Protein AF-A0A645J1F4-F1 (afdb_monomer_lite)

Radius of gyration: 31.68 Å; chains: 1; bounding box: 80×47×87 Å

Sequence (137 aa):
MAGDNSLISVRSRAVQNRPFTVVKKMQAEAEANYRNKIKELEDSLAETQRQLNELQQKKEKGQRFILSPEQQAALEEFRKKEADVKVKLKAERKRLRQDIDSLENRLKWFNIAAMPVLVSLSGLCLAFYKRKRTAAK

Structure (mmCIF, N/CA/C/O backbone):
data_AF-A0A645J1F4-F1
#
_entry.id   AF-A0A645J1F4-F1
#
loop_
_atom_site.group_PDB
_atom_site.id
_atom_site.type_symbol
_atom_site.label_atom_id
_atom_site.label_alt_id
_atom_site.label_comp_id
_atom_site.label_asym_id
_atom_site.label_entity_id
_atom_site.label_seq_id
_atom_site.pdbx_PDB_ins_code
_atom_site.Cartn_x
_atom_site.Cartn_y
_atom_site.Cartn_z
_atom_site.occupancy
_atom_site.B_iso_or_equiv
_atom_site.auth_seq_id
_atom_site.auth_comp_id
_atom_site.auth_asym_id
_atom_site.auth_atom_id
_atom_site.pdbx_PDB_model_num
ATOM 1 N N . MET A 1 1 ? -4.895 36.057 -49.460 1.00 46.00 1 MET A N 1
ATOM 2 C CA . MET A 1 1 ? -3.936 35.738 -48.379 1.00 46.00 1 MET A CA 1
ATOM 3 C C . MET A 1 1 ? -4.630 34.898 -47.304 1.00 46.00 1 MET A C 1
ATOM 5 O O . MET A 1 1 ? -4.993 35.394 -46.253 1.00 46.00 1 MET A O 1
ATOM 9 N N . ALA A 1 2 ? -5.050 33.686 -47.671 1.00 54.59 2 ALA A N 1
ATOM 10 C CA . ALA A 1 2 ? -4.657 32.395 -47.091 1.00 54.59 2 ALA A CA 1
ATOM 11 C C . ALA A 1 2 ? -3.961 32.446 -45.713 1.00 54.59 2 ALA A C 1
ATOM 13 O O . ALA A 1 2 ? -2.741 32.561 -45.631 1.00 54.59 2 ALA A O 1
ATOM 14 N N . GLY A 1 3 ? -4.754 32.301 -44.650 1.00 57.31 3 GLY A N 1
ATOM 15 C CA . GLY A 1 3 ? -4.288 31.882 -43.332 1.00 57.31 3 GLY A CA 1
ATOM 16 C C . GLY A 1 3 ? -4.387 30.361 -43.196 1.00 57.31 3 GLY A C 1
ATOM 17 O O . GLY A 1 3 ? -5.474 29.816 -43.056 1.00 57.31 3 GLY A O 1
ATOM 18 N N . ASP A 1 4 ? -3.241 29.699 -43.297 1.00 63.38 4 ASP A N 1
ATOM 19 C CA . ASP A 1 4 ? -2.811 28.580 -4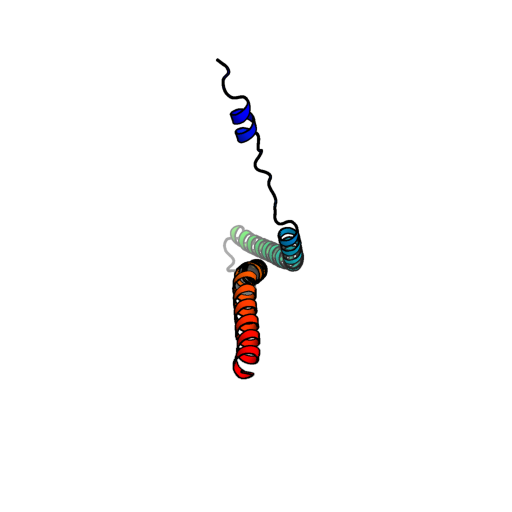2.453 1.00 63.38 4 ASP A CA 1
ATOM 20 C C . ASP A 1 4 ? -3.801 27.442 -42.104 1.00 63.38 4 ASP A C 1
ATOM 22 O O . ASP A 1 4 ? -4.155 27.203 -40.947 1.00 63.38 4 ASP A O 1
ATOM 26 N N . ASN A 1 5 ? -4.178 26.648 -43.107 1.00 61.16 5 ASN A N 1
ATOM 27 C CA . ASN A 1 5 ? -4.867 25.369 -42.891 1.00 61.16 5 ASN A CA 1
ATOM 28 C C . ASN A 1 5 ? -3.959 24.318 -42.195 1.00 61.16 5 ASN A C 1
ATOM 30 O O . ASN A 1 5 ? -4.443 23.344 -41.615 1.00 61.16 5 ASN A O 1
ATOM 34 N N . SER A 1 6 ? -2.633 24.521 -42.202 1.00 62.28 6 SER A N 1
ATOM 35 C CA . SER A 1 6 ? -1.656 23.673 -41.503 1.00 62.28 6 SER A CA 1
ATOM 36 C C . SER A 1 6 ? -1.727 23.813 -39.977 1.00 62.28 6 SER A C 1
ATOM 38 O O . SER A 1 6 ? -1.650 22.800 -39.277 1.00 62.28 6 SER A O 1
ATOM 40 N N . LEU A 1 7 ? -1.955 25.014 -39.437 1.00 61.66 7 LEU A N 1
ATOM 41 C CA . LEU A 1 7 ? -2.012 25.259 -37.989 1.00 61.66 7 LEU A CA 1
ATOM 42 C C . LEU A 1 7 ? -3.261 24.683 -37.300 1.00 61.66 7 LEU A C 1
ATOM 44 O O . LEU A 1 7 ? -3.202 24.340 -36.116 1.00 61.66 7 LEU A O 1
ATOM 48 N N . ILE A 1 8 ? -4.376 24.508 -38.018 1.00 61.16 8 IL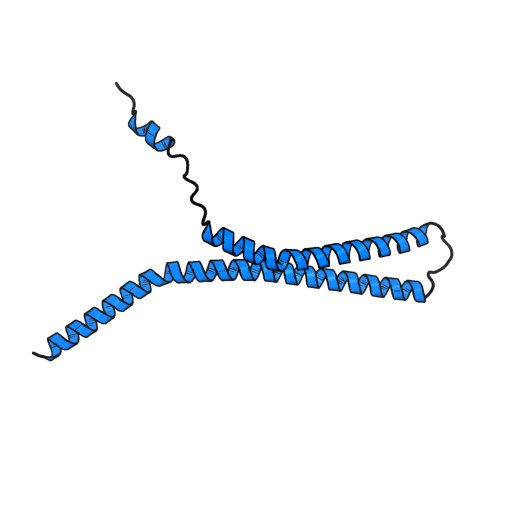E A N 1
ATOM 49 C CA . ILE A 1 8 ? -5.595 23.880 -37.470 1.00 61.16 8 ILE A CA 1
ATOM 50 C C . ILE A 1 8 ? -5.360 22.385 -37.187 1.00 61.16 8 ILE A C 1
ATOM 52 O O . ILE A 1 8 ? -5.789 21.867 -36.151 1.00 61.16 8 ILE A O 1
ATOM 56 N N . SER A 1 9 ? -4.587 21.705 -38.042 1.00 62.16 9 SER A N 1
ATOM 57 C CA . SER A 1 9 ? -4.234 20.288 -37.864 1.00 62.16 9 SER A CA 1
ATOM 58 C C . SER A 1 9 ? -3.354 20.023 -36.629 1.00 62.16 9 SER A C 1
ATOM 60 O O . SER A 1 9 ? -3.399 18.935 -36.052 1.00 62.16 9 SER A O 1
ATOM 62 N N . VAL A 1 10 ? -2.594 21.028 -36.173 1.00 62.44 10 VAL A N 1
ATOM 63 C CA . VAL A 1 10 ? -1.709 20.931 -35.000 1.00 62.44 10 VAL A CA 1
ATOM 64 C C . VAL A 1 10 ? -2.499 21.027 -33.692 1.00 62.44 10 VAL A C 1
ATOM 66 O O . VAL A 1 10 ? -2.213 20.280 -32.759 1.00 62.44 10 VAL A O 1
ATOM 69 N N . ARG A 1 11 ? -3.540 21.872 -33.626 1.00 60.34 11 ARG A N 1
ATOM 70 C CA . ARG A 1 11 ? -4.420 21.978 -32.442 1.00 60.34 11 ARG A CA 1
ATOM 71 C C . ARG A 1 11 ? -5.422 20.830 -32.317 1.00 60.34 11 ARG A C 1
ATOM 73 O O . ARG A 1 11 ? -5.832 20.513 -31.207 1.00 60.34 11 ARG A O 1
ATOM 80 N N . SER A 1 12 ? -5.791 20.190 -33.427 1.00 56.28 12 SER A N 1
ATOM 81 C CA . SER A 1 12 ? -6.724 19.054 -33.436 1.00 56.28 12 SER A CA 1
ATOM 82 C C . SER A 1 12 ? -6.066 17.693 -33.182 1.00 56.28 12 SER A C 1
ATOM 84 O O . SER A 1 12 ? -6.755 16.669 -33.233 1.00 56.28 12 SER A O 1
ATOM 86 N N . ARG A 1 13 ? -4.762 17.623 -32.871 1.00 63.06 13 ARG A N 1
ATOM 87 C CA . ARG A 1 13 ? -4.213 16.407 -32.257 1.00 63.06 13 ARG A CA 1
ATOM 88 C C . ARG A 1 13 ? -4.753 16.330 -30.833 1.00 63.06 13 ARG A C 1
ATOM 90 O O . ARG A 1 13 ? -4.080 16.724 -29.886 1.00 63.06 13 ARG A O 1
ATOM 97 N N . ALA A 1 14 ? -5.991 15.850 -30.703 1.00 64.06 14 ALA A N 1
ATOM 98 C CA . ALA A 1 14 ? -6.555 15.395 -29.446 1.00 64.06 14 ALA A CA 1
ATOM 99 C C . ALA A 1 14 ? -5.464 14.595 -28.738 1.00 64.06 14 ALA A C 1
ATOM 101 O O . ALA A 1 14 ? -4.908 13.669 -29.336 1.00 64.06 14 ALA A O 1
ATOM 102 N N . VAL A 1 15 ? -5.092 15.016 -27.526 1.00 64.75 15 VAL A N 1
ATOM 103 C CA . VAL A 1 15 ? -4.058 14.357 -26.728 1.00 64.75 15 VAL A CA 1
ATOM 104 C C . VAL A 1 15 ? -4.441 12.886 -26.653 1.00 64.75 15 VAL A C 1
ATOM 106 O O . VAL A 1 15 ? -5.401 12.516 -25.979 1.00 64.75 15 VAL A O 1
ATOM 109 N N . GLN A 1 16 ? -3.753 12.054 -27.437 1.00 63.62 16 GLN A N 1
ATOM 110 C CA . GLN A 1 16 ? -4.102 10.652 -27.565 1.00 63.62 16 GLN A CA 1
ATOM 111 C C . GLN A 1 16 ? -3.687 10.003 -26.250 1.00 63.62 16 GLN A C 1
ATOM 113 O O . GLN A 1 16 ? -2.515 9.699 -26.040 1.00 63.62 16 GLN A O 1
ATOM 118 N N . ASN A 1 17 ? -4.638 9.866 -25.326 1.00 70.88 17 ASN A N 1
ATOM 119 C CA . ASN A 1 17 ? -4.396 9.226 -24.046 1.00 70.88 17 ASN A CA 1
ATOM 120 C C . ASN A 1 17 ? -3.999 7.770 -24.321 1.00 70.88 17 ASN A C 1
ATOM 122 O O . ASN A 1 17 ? -4.827 6.964 -24.747 1.00 70.88 17 ASN A O 1
ATOM 126 N N . ARG A 1 18 ? -2.720 7.445 -24.124 1.00 75.62 18 ARG A N 1
ATOM 127 C CA . ARG A 1 18 ? -2.175 6.088 -24.233 1.00 75.62 18 ARG A CA 1
ATOM 128 C C . ARG A 1 18 ? -1.872 5.589 -22.825 1.00 75.62 18 ARG A C 1
ATOM 130 O O . ARG A 1 18 ? -0.716 5.612 -22.408 1.00 75.62 18 ARG A O 1
ATOM 137 N N . PRO A 1 19 ? -2.903 5.198 -22.054 1.00 77.25 19 PRO A N 1
ATOM 138 C CA . PRO A 1 19 ? -2.681 4.702 -20.712 1.00 77.25 19 PRO A CA 1
ATOM 139 C C . PRO A 1 19 ? -1.892 3.396 -20.776 1.00 77.25 19 PRO A C 1
ATOM 141 O O . PRO A 1 19 ? -2.101 2.566 -21.662 1.00 77.25 19 PRO A O 1
ATOM 144 N N . PHE A 1 20 ? -1.035 3.179 -19.785 1.00 78.38 20 PHE A N 1
ATOM 145 C CA . PHE A 1 20 ? -0.347 1.908 -19.595 1.00 78.38 20 PHE A CA 1
ATOM 146 C C . PHE A 1 20 ? -1.351 0.833 -19.146 1.00 78.38 20 PHE A C 1
ATOM 148 O O . PHE A 1 20 ? -1.526 0.576 -17.958 1.00 78.38 20 PHE A O 1
ATOM 155 N N . THR A 1 21 ? -2.058 0.221 -20.097 1.00 82.00 21 THR A N 1
ATOM 156 C CA . THR A 1 21 ? -3.133 -0.756 -19.836 1.00 82.00 21 THR A CA 1
ATOM 157 C C . THR A 1 21 ? -2.637 -1.995 -19.094 1.00 82.00 21 THR A C 1
ATOM 159 O O . THR A 1 21 ? -3.343 -2.516 -18.237 1.00 82.00 21 THR A O 1
ATOM 162 N N . VAL A 1 22 ? -1.409 -2.435 -19.374 1.00 79.12 22 VAL A N 1
ATOM 163 C CA . VAL A 1 22 ? -0.759 -3.573 -18.705 1.00 79.12 22 VAL A CA 1
ATOM 164 C C . VAL A 1 22 ? -0.455 -3.259 -17.235 1.00 79.12 22 VAL A C 1
ATOM 166 O O . VAL A 1 22 ? -0.759 -4.068 -16.363 1.00 79.12 22 VAL A O 1
ATOM 169 N N . VAL A 1 23 ? 0.051 -2.056 -16.942 1.00 78.00 23 VAL A N 1
ATOM 170 C CA . VAL A 1 23 ? 0.291 -1.595 -15.561 1.00 78.00 23 VAL A CA 1
ATOM 171 C C . VAL A 1 23 ? -1.028 -1.469 -14.802 1.00 78.00 23 VAL A C 1
ATOM 173 O O . VAL A 1 23 ? -1.138 -1.965 -13.687 1.00 78.00 23 VAL A O 1
ATOM 176 N N . LYS A 1 24 ? -2.063 -0.898 -15.432 1.00 82.38 24 LYS A N 1
ATOM 177 C CA . LYS A 1 24 ? -3.402 -0.798 -14.831 1.00 82.38 24 LYS A CA 1
ATOM 178 C C . LYS A 1 24 ? -4.001 -2.161 -14.486 1.00 82.38 24 LYS A C 1
ATOM 180 O O . LYS A 1 24 ? -4.632 -2.292 -13.445 1.00 82.38 24 LYS A O 1
ATOM 185 N N . LYS A 1 25 ? -3.808 -3.174 -15.337 1.00 82.94 25 LYS A N 1
ATOM 186 C CA . LYS A 1 25 ? -4.266 -4.543 -15.052 1.00 82.94 25 LYS A CA 1
ATOM 187 C C . LYS A 1 25 ? -3.542 -5.145 -13.847 1.00 82.94 25 LYS A C 1
ATOM 189 O O . LYS A 1 25 ? -4.210 -5.670 -12.968 1.00 82.94 25 LYS A O 1
ATOM 194 N N . MET A 1 26 ? -2.216 -5.009 -13.774 1.00 77.06 26 MET A N 1
ATOM 195 C CA . MET A 1 26 ? -1.440 -5.483 -12.619 1.00 77.06 26 MET A CA 1
ATOM 196 C C . MET A 1 26 ? -1.822 -4.762 -11.319 1.00 77.06 26 MET A C 1
ATOM 198 O O . MET A 1 26 ? -1.937 -5.399 -10.278 1.00 77.06 26 MET A O 1
ATOM 202 N N . GLN A 1 27 ? -2.072 -3.450 -11.375 1.00 78.25 27 GLN A N 1
ATOM 203 C CA . GLN A 1 27 ? -2.586 -2.689 -10.230 1.00 78.25 27 GLN A CA 1
ATOM 204 C C . GLN A 1 27 ? -3.959 -3.203 -9.785 1.00 78.25 27 GLN A C 1
ATOM 206 O O . GLN A 1 27 ? -4.156 -3.448 -8.600 1.00 78.25 27 GLN A O 1
ATOM 211 N N . ALA A 1 28 ? -4.878 -3.435 -10.725 1.00 84.56 28 ALA A N 1
ATOM 212 C CA . ALA A 1 28 ? -6.207 -3.961 -10.420 1.00 84.56 28 ALA A CA 1
ATOM 213 C C . ALA A 1 28 ? -6.162 -5.376 -9.810 1.00 84.56 28 ALA A C 1
ATOM 215 O O . ALA A 1 28 ? -6.958 -5.693 -8.930 1.00 84.56 28 ALA A O 1
ATOM 216 N N . GLU A 1 29 ? -5.230 -6.221 -10.251 1.00 81.94 29 GLU A N 1
ATOM 217 C CA . GLU A 1 29 ? -5.016 -7.560 -9.692 1.00 81.94 29 GLU A CA 1
ATOM 218 C C . GLU A 1 29 ? -4.450 -7.497 -8.265 1.00 81.94 29 GLU A C 1
ATOM 220 O O . GLU A 1 29 ? -4.956 -8.170 -7.366 1.00 81.94 29 GLU A O 1
ATOM 225 N N . ALA A 1 30 ? -3.464 -6.626 -8.024 1.00 77.19 30 ALA A N 1
ATOM 226 C CA . ALA A 1 30 ? -2.961 -6.361 -6.679 1.00 77.19 30 ALA A CA 1
ATOM 227 C C . ALA A 1 30 ? -4.082 -5.838 -5.766 1.00 77.19 30 ALA A C 1
ATOM 229 O O . ALA A 1 30 ? -4.280 -6.354 -4.669 1.00 77.19 30 ALA A O 1
ATOM 230 N N . GLU A 1 31 ? -4.880 -4.877 -6.235 1.00 81.69 31 GLU A N 1
ATOM 231 C CA . GLU A 1 31 ? -6.042 -4.364 -5.507 1.00 81.69 31 GLU A CA 1
ATOM 232 C C . GLU A 1 31 ? -7.065 -5.453 -5.190 1.00 81.69 31 GLU A C 1
ATOM 234 O O . GLU A 1 31 ? -7.544 -5.511 -4.058 1.00 81.69 31 GLU A O 1
ATOM 239 N N . ALA A 1 32 ? -7.371 -6.345 -6.135 1.00 84.69 32 ALA A N 1
ATOM 240 C CA . ALA A 1 32 ? -8.323 -7.433 -5.926 1.00 84.69 32 ALA A CA 1
ATOM 241 C C . ALA A 1 32 ? -7.917 -8.353 -4.761 1.00 84.69 32 ALA A C 1
ATOM 243 O O . ALA A 1 32 ? -8.770 -8.711 -3.945 1.00 84.69 32 ALA A O 1
ATOM 244 N N . ASN A 1 33 ? -6.623 -8.663 -4.632 1.00 79.75 33 ASN A N 1
ATOM 245 C CA . ASN A 1 33 ? -6.103 -9.536 -3.575 1.00 79.75 33 ASN A CA 1
ATOM 246 C C . ASN A 1 33 ? -6.285 -8.942 -2.169 1.00 79.75 33 ASN A C 1
ATOM 248 O O . ASN A 1 33 ? -6.610 -9.659 -1.222 1.00 79.75 33 ASN A O 1
ATOM 252 N N . TYR A 1 34 ? -6.124 -7.625 -2.026 1.00 82.94 34 TYR A N 1
ATOM 253 C CA . TYR A 1 34 ? -6.257 -6.942 -0.735 1.00 82.94 34 TYR A CA 1
ATOM 254 C C . TYR A 1 34 ? -7.675 -6.436 -0.456 1.00 82.94 34 TYR A C 1
ATOM 256 O O . TYR A 1 34 ? -8.037 -6.234 0.705 1.00 82.94 34 TYR A O 1
ATOM 264 N N . ARG A 1 35 ? -8.505 -6.251 -1.489 1.00 86.12 35 ARG A N 1
ATOM 265 C CA . ARG A 1 35 ? -9.854 -5.683 -1.366 1.00 86.12 35 ARG A CA 1
ATOM 266 C C . ARG A 1 35 ? -10.739 -6.473 -0.411 1.00 86.12 35 ARG A C 1
ATOM 268 O O . ARG A 1 35 ? -11.407 -5.865 0.420 1.00 86.12 35 ARG A O 1
ATOM 275 N N . ASN A 1 36 ? -10.719 -7.802 -0.499 1.00 87.19 36 ASN A N 1
ATOM 276 C CA . ASN A 1 36 ? -11.522 -8.656 0.380 1.00 87.19 36 ASN A CA 1
ATOM 277 C C . ASN A 1 36 ? -11.096 -8.508 1.845 1.00 87.19 36 ASN A C 1
ATOM 279 O O . ASN A 1 36 ? -11.940 -8.327 2.713 1.00 87.19 36 ASN A O 1
ATOM 283 N N . LYS A 1 37 ? -9.785 -8.497 2.105 1.00 84.00 37 LYS A N 1
ATOM 284 C CA . LYS A 1 37 ? -9.234 -8.406 3.460 1.00 84.00 37 LYS A CA 1
ATOM 285 C C . LYS A 1 37 ? -9.432 -7.032 4.095 1.00 84.00 37 LYS A C 1
ATOM 287 O O . LYS A 1 37 ? -9.717 -6.931 5.284 1.00 84.00 37 LYS A O 1
ATOM 292 N N . ILE A 1 38 ? -9.300 -5.968 3.303 1.00 84.38 38 ILE A N 1
ATOM 293 C CA . ILE A 1 38 ? -9.607 -4.605 3.747 1.00 84.38 38 ILE A CA 1
ATOM 294 C C . ILE A 1 38 ? -11.093 -4.495 4.081 1.00 84.38 38 ILE A C 1
ATOM 296 O O . ILE A 1 38 ? -11.425 -3.980 5.143 1.00 84.38 38 ILE A O 1
ATOM 300 N N . LYS A 1 39 ? -11.966 -5.017 3.214 1.00 89.38 39 LYS A N 1
ATOM 301 C CA . LYS A 1 39 ? -13.412 -4.988 3.429 1.00 89.38 39 LYS A CA 1
ATOM 302 C C . LYS A 1 39 ? -13.813 -5.749 4.695 1.00 89.38 39 LYS A C 1
ATOM 304 O O . LYS A 1 39 ? -14.551 -5.214 5.506 1.00 89.38 39 LYS A O 1
ATOM 309 N N . GLU A 1 40 ? -13.259 -6.939 4.913 1.00 88.62 40 GLU A N 1
ATOM 310 C CA . GLU A 1 40 ? -13.495 -7.729 6.128 1.00 88.62 40 GLU A CA 1
ATOM 311 C C . GLU A 1 40 ? -13.084 -6.972 7.406 1.00 88.62 40 GLU A C 1
ATOM 313 O O . GLU A 1 40 ? -13.829 -6.936 8.385 1.00 88.62 40 GLU A O 1
ATOM 318 N N . LEU A 1 41 ? -11.921 -6.309 7.392 1.00 84.88 41 LEU A N 1
ATOM 319 C CA . LEU A 1 41 ? -11.463 -5.483 8.516 1.00 84.88 41 LEU A CA 1
ATOM 320 C C . LEU A 1 41 ? -12.333 -4.232 8.723 1.00 84.88 41 LEU A C 1
ATOM 322 O O . LEU A 1 41 ? -12.555 -3.831 9.863 1.00 84.88 41 LEU A O 1
ATOM 326 N N . GLU A 1 42 ? -12.810 -3.607 7.645 1.00 86.75 42 GLU A N 1
ATOM 327 C CA . GLU A 1 42 ? -13.727 -2.461 7.699 1.00 86.75 42 GLU A CA 1
ATOM 328 C C . GLU A 1 42 ? -15.089 -2.854 8.277 1.00 86.75 42 GLU A C 1
ATOM 330 O O . GLU A 1 42 ? -15.593 -2.160 9.163 1.00 86.75 42 GLU A O 1
ATOM 335 N N . ASP A 1 43 ? -15.641 -3.983 7.835 1.00 91.88 43 ASP A N 1
ATOM 336 C CA . ASP A 1 43 ? -16.912 -4.522 8.317 1.00 91.88 43 ASP A CA 1
ATOM 337 C C . ASP A 1 43 ? -16.812 -4.881 9.812 1.00 91.88 43 ASP A C 1
ATOM 339 O O . ASP A 1 43 ? -17.651 -4.458 10.612 1.00 91.88 43 ASP A O 1
ATOM 343 N N . SER A 1 44 ? -15.730 -5.555 10.221 1.00 82.94 44 SER A N 1
ATOM 344 C CA . SER A 1 44 ? -15.465 -5.896 11.628 1.00 82.94 44 SER A CA 1
ATOM 345 C C . SER A 1 44 ? -15.309 -4.658 12.523 1.00 82.94 44 SER A C 1
ATOM 347 O O . SER A 1 44 ? -15.827 -4.614 13.645 1.00 82.94 44 SER A O 1
ATOM 349 N N . LEU A 1 45 ? -14.627 -3.617 12.030 1.00 84.62 45 LEU A N 1
ATOM 350 C CA . LEU A 1 45 ? -14.495 -2.346 12.743 1.00 84.62 45 LEU A CA 1
ATOM 351 C C . LEU A 1 45 ? -15.857 -1.668 12.896 1.00 84.62 45 LEU A C 1
ATOM 353 O O . LEU A 1 45 ? -16.196 -1.221 13.991 1.00 84.62 45 LEU A O 1
ATOM 357 N N . ALA A 1 46 ? -16.643 -1.607 11.819 1.00 89.19 46 ALA A N 1
ATOM 358 C CA . ALA A 1 46 ? -17.964 -0.992 11.832 1.00 89.19 46 ALA A CA 1
ATOM 359 C C . ALA A 1 46 ? -18.909 -1.696 12.816 1.00 89.19 46 ALA A C 1
ATOM 361 O O . ALA A 1 46 ? -19.634 -1.026 13.553 1.00 89.19 46 ALA A O 1
ATOM 362 N N . GLU A 1 47 ? -18.877 -3.028 12.870 1.00 88.88 47 GLU A N 1
ATOM 363 C CA . GLU A 1 47 ? -19.649 -3.817 13.830 1.00 88.88 47 GLU A CA 1
ATOM 364 C C . GLU A 1 47 ? -19.214 -3.543 15.277 1.00 88.88 47 GLU A C 1
ATOM 366 O O . GLU A 1 47 ? -20.052 -3.228 16.125 1.00 88.88 47 GLU A O 1
ATOM 371 N N . THR A 1 48 ? -17.905 -3.552 15.546 1.00 82.62 48 THR A N 1
ATOM 372 C CA . THR A 1 48 ? -17.353 -3.255 16.881 1.00 82.62 48 THR A CA 1
ATOM 373 C C . THR A 1 48 ? -17.742 -1.847 17.347 1.00 82.62 48 THR A C 1
ATOM 375 O O . THR A 1 48 ? -18.147 -1.651 18.495 1.00 82.62 48 THR A O 1
ATOM 378 N N . GLN A 1 49 ? -17.687 -0.857 16.449 1.00 83.56 49 GLN A N 1
ATOM 379 C CA . GLN A 1 49 ? -18.072 0.523 16.746 1.00 83.56 49 GLN A CA 1
ATOM 380 C C . GLN A 1 49 ? -19.567 0.644 17.073 1.00 83.56 49 GLN A C 1
ATOM 382 O O . GLN A 1 49 ? -19.941 1.389 17.980 1.00 83.56 49 GLN A O 1
ATOM 387 N N . ARG A 1 50 ? -20.429 -0.088 16.351 1.00 88.25 50 ARG A N 1
ATOM 388 C CA . ARG A 1 50 ? -21.876 -0.122 16.615 1.00 88.25 50 ARG A CA 1
ATOM 389 C C . ARG A 1 50 ? -22.166 -0.693 18.000 1.00 88.25 50 ARG A C 1
ATOM 391 O O . ARG A 1 50 ? -22.860 -0.042 18.774 1.00 88.25 50 ARG A O 1
ATOM 398 N N . GLN A 1 51 ? -21.567 -1.834 18.343 1.00 83.19 51 GLN A N 1
ATOM 399 C CA . GLN A 1 51 ? -21.731 -2.460 19.661 1.00 83.19 51 GLN A CA 1
ATOM 400 C C . GLN A 1 51 ? -21.250 -1.539 20.796 1.00 83.19 51 GLN A C 1
ATOM 402 O O . GLN A 1 51 ? -21.935 -1.383 21.808 1.00 83.19 51 GLN A O 1
ATOM 407 N N . LEU A 1 52 ? -20.107 -0.865 20.611 1.00 80.38 52 LEU A N 1
ATOM 408 C CA . LEU A 1 52 ? -19.596 0.128 21.561 1.00 80.38 52 LEU A CA 1
ATOM 409 C C . LEU A 1 52 ? -20.560 1.306 21.750 1.00 80.38 52 LEU A C 1
ATOM 411 O O . LEU A 1 52 ? -20.798 1.719 22.886 1.00 80.38 52 LEU A O 1
ATOM 415 N N . ASN A 1 53 ? -21.117 1.838 20.661 1.00 83.44 53 ASN A N 1
ATOM 416 C CA . ASN A 1 53 ? -22.068 2.946 20.717 1.00 83.44 53 ASN A CA 1
ATOM 417 C C . ASN A 1 53 ? -23.378 2.533 21.401 1.00 83.44 53 ASN A C 1
ATOM 419 O O . ASN A 1 53 ? -23.890 3.286 22.223 1.00 83.44 53 ASN A O 1
ATOM 423 N N . GLU A 1 54 ? -23.893 1.331 21.136 1.00 83.50 54 GLU A N 1
ATOM 424 C CA . GLU A 1 54 ? -25.093 0.810 21.803 1.00 83.50 54 GLU A CA 1
ATOM 425 C C . GLU A 1 54 ? -24.889 0.632 23.314 1.00 83.50 54 GLU A C 1
ATOM 427 O O . GLU A 1 54 ? -25.754 1.012 24.109 1.00 83.50 54 GLU A O 1
ATOM 432 N N . LEU A 1 55 ? -23.736 0.095 23.730 1.00 77.62 55 LEU A N 1
ATOM 433 C CA . LEU A 1 55 ? -23.375 -0.043 25.145 1.00 77.62 55 LEU A CA 1
ATOM 434 C C . LEU A 1 55 ? -23.238 1.325 25.832 1.00 77.62 55 LEU A C 1
ATOM 436 O O . LEU A 1 55 ? -23.706 1.500 26.959 1.00 77.62 55 LEU A O 1
ATOM 440 N N . GLN A 1 56 ? -22.650 2.313 25.151 1.00 72.62 56 GLN A N 1
ATOM 441 C CA . GLN A 1 56 ? -22.534 3.683 25.663 1.00 72.62 56 GLN A CA 1
ATOM 442 C C . GLN A 1 56 ? -23.886 4.407 25.721 1.00 72.62 56 GLN A C 1
ATOM 444 O O . GLN A 1 56 ? -24.173 5.084 26.703 1.00 72.62 56 GLN A O 1
ATOM 449 N N . GLN A 1 57 ? -24.764 4.228 24.736 1.00 77.12 57 GLN A N 1
ATOM 450 C CA . GLN A 1 57 ? -26.078 4.874 24.718 1.00 77.12 57 GLN A CA 1
ATOM 451 C C . GLN A 1 57 ? -27.024 4.293 25.786 1.00 77.12 57 GLN A C 1
ATOM 453 O O . GLN A 1 57 ? -27.821 5.021 26.382 1.00 77.12 57 GLN A O 1
ATOM 458 N N . LYS A 1 58 ? -26.912 2.989 26.090 1.00 70.31 58 LYS A N 1
ATOM 459 C CA . LYS A 1 58 ? -27.627 2.355 27.216 1.00 70.31 58 LYS A CA 1
ATOM 460 C C . LYS A 1 58 ? -27.185 2.908 28.581 1.00 70.31 58 LYS A C 1
ATOM 462 O O . LYS A 1 58 ? -28.005 2.956 29.494 1.00 70.31 58 LYS A O 1
ATOM 467 N N . LYS A 1 59 ? -25.939 3.382 28.711 1.00 65.12 59 LYS A N 1
ATOM 468 C CA . LYS A 1 59 ? -25.414 4.039 29.923 1.00 65.12 59 LYS A CA 1
ATOM 469 C C . LYS A 1 59 ? -26.059 5.410 30.183 1.00 65.12 59 LYS A C 1
ATOM 471 O O . LYS A 1 59 ? -26.316 5.743 31.336 1.00 65.12 59 LYS A O 1
ATOM 476 N N . GLU A 1 60 ? -26.335 6.204 29.144 1.00 60.38 60 GLU A N 1
ATOM 477 C CA . GLU A 1 60 ? -26.851 7.579 29.296 1.00 60.38 60 GLU A CA 1
ATOM 478 C C . GLU A 1 60 ? -28.309 7.649 29.775 1.00 60.38 60 GLU A C 1
ATOM 480 O O . GLU A 1 60 ? -28.668 8.563 30.515 1.00 60.38 60 GLU A O 1
ATOM 485 N N . LYS A 1 61 ? -29.153 6.671 29.420 1.00 61.06 61 LYS A N 1
ATOM 486 C CA . LYS A 1 61 ? -30.584 6.665 29.786 1.00 61.06 61 LYS A CA 1
ATOM 487 C C . LYS A 1 61 ? -30.875 6.260 31.242 1.00 61.06 61 LYS A C 1
ATOM 489 O O . LYS A 1 61 ? -32.003 6.427 31.691 1.00 61.06 61 LYS A O 1
ATOM 494 N N . GLY A 1 62 ? -29.895 5.728 31.978 1.00 56.81 62 GLY A N 1
ATOM 495 C CA . GLY A 1 62 ? -30.075 5.137 33.314 1.00 56.81 62 GLY A CA 1
ATOM 496 C C . GLY A 1 62 ? -29.091 5.677 34.352 1.00 56.81 62 GLY A C 1
ATOM 497 O O . GLY A 1 62 ? -28.415 4.896 35.014 1.00 56.81 62 GLY A O 1
ATOM 498 N N . GLN A 1 63 ? -28.992 7.005 34.452 1.00 53.94 63 GLN A N 1
ATOM 499 C CA . GLN A 1 63 ? -27.934 7.829 35.065 1.00 53.94 63 GLN A CA 1
ATOM 500 C C . GLN A 1 63 ? -27.588 7.609 36.567 1.00 53.94 63 GLN A C 1
ATOM 502 O O . GLN A 1 63 ? -27.238 8.561 37.261 1.00 53.94 63 GLN A O 1
ATOM 507 N N . ARG A 1 64 ? -27.622 6.384 37.116 1.00 51.28 64 ARG A N 1
ATOM 508 C CA . ARG A 1 64 ? -27.142 6.130 38.490 1.00 51.28 64 ARG A CA 1
ATOM 509 C C . ARG A 1 64 ? -26.504 4.776 38.789 1.00 51.28 64 ARG A C 1
ATOM 511 O O . ARG A 1 64 ? -25.939 4.639 39.869 1.00 51.28 64 ARG A O 1
ATOM 518 N N . PHE A 1 65 ? -26.514 3.809 37.872 1.00 56.2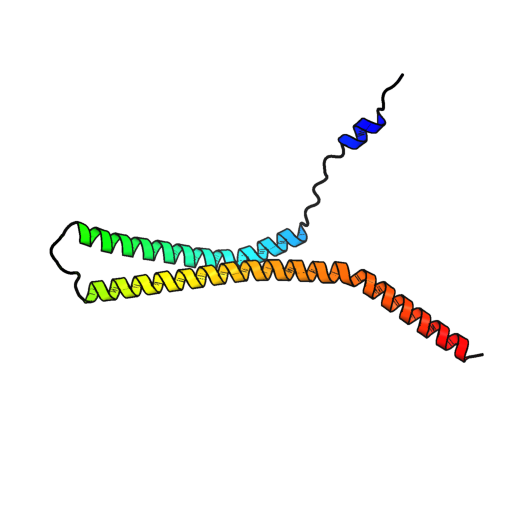8 65 PHE A N 1
ATOM 519 C CA . PHE A 1 65 ? -25.746 2.579 38.075 1.00 56.28 65 PHE A CA 1
ATOM 520 C C . PHE A 1 65 ? -24.376 2.700 37.408 1.00 56.28 65 PHE A C 1
ATOM 522 O O . PHE A 1 65 ? -24.247 2.777 36.188 1.00 56.28 65 PHE A O 1
ATOM 529 N N . ILE A 1 66 ? -23.346 2.760 38.249 1.00 60.12 66 ILE A N 1
ATOM 530 C CA . ILE A 1 66 ? -21.946 2.529 37.893 1.00 60.12 66 ILE A CA 1
ATOM 531 C C . ILE A 1 66 ? -21.909 1.269 37.010 1.00 60.12 66 ILE A C 1
ATOM 533 O O . ILE A 1 66 ? -22.482 0.252 37.400 1.00 60.12 66 ILE A O 1
ATOM 537 N N . LEU A 1 67 ? -21.308 1.354 35.811 1.00 61.91 67 LEU A N 1
ATOM 538 C CA . LEU A 1 67 ? -21.087 0.191 34.934 1.00 61.91 67 LEU A CA 1
ATOM 539 C C . LEU A 1 67 ? -20.589 -0.978 35.789 1.00 61.91 67 LEU A C 1
ATOM 541 O O . LEU A 1 67 ? -19.676 -0.771 36.594 1.00 61.91 67 LEU A O 1
ATOM 545 N N . SER A 1 68 ? -21.152 -2.179 35.617 1.00 68.44 68 SER A N 1
ATOM 546 C CA . SER A 1 68 ? -20.604 -3.336 36.326 1.00 68.44 68 SER A CA 1
ATOM 547 C C . SER A 1 68 ? -19.117 -3.477 35.957 1.00 68.44 68 SER A C 1
ATOM 549 O O . SER A 1 68 ? -18.736 -3.154 34.825 1.00 68.44 68 SER A O 1
ATOM 551 N N . PRO A 1 69 ? -18.245 -3.918 36.877 1.00 72.69 69 PRO A N 1
ATOM 552 C CA . PRO A 1 69 ? -16.828 -4.119 36.566 1.00 72.69 69 PRO A CA 1
ATOM 553 C C . PRO A 1 69 ? -16.628 -5.027 35.337 1.00 72.69 69 PRO A C 1
ATOM 555 O O . PRO A 1 69 ? -15.721 -4.797 34.541 1.00 72.69 69 PRO A O 1
ATOM 558 N N . GLU A 1 70 ? -17.543 -5.972 35.103 1.00 70.44 70 GLU A N 1
ATOM 559 C CA . GLU A 1 70 ? -17.588 -6.793 33.886 1.00 70.44 70 GLU A CA 1
ATOM 560 C C . GLU A 1 70 ? -17.863 -5.974 32.610 1.00 70.44 70 GLU A C 1
ATOM 562 O O . GLU A 1 70 ? -17.214 -6.182 31.588 1.00 70.44 70 GLU A O 1
ATOM 567 N N . GLN A 1 71 ? -18.779 -5.000 32.652 1.00 69.12 71 GLN A N 1
ATOM 568 C CA . GLN A 1 71 ? -19.065 -4.117 31.514 1.00 69.12 71 GLN A CA 1
ATOM 569 C C . GLN A 1 71 ? -17.914 -3.148 31.219 1.00 69.12 71 GLN A C 1
ATOM 571 O O . GLN A 1 71 ? -17.662 -2.836 30.054 1.00 69.12 71 GLN A O 1
ATOM 576 N N . GLN A 1 72 ? -17.210 -2.667 32.249 1.00 76.62 72 GLN A N 1
ATOM 577 C CA . GLN A 1 72 ? -16.012 -1.839 32.067 1.00 76.62 72 GLN A CA 1
ATOM 578 C C . GLN A 1 72 ? -14.886 -2.639 31.407 1.00 76.62 72 GLN A C 1
ATOM 580 O O . GLN A 1 72 ? -14.312 -2.169 30.424 1.00 76.62 72 GLN A O 1
ATOM 585 N N . ALA A 1 73 ? -14.634 -3.863 31.881 1.00 82.88 73 ALA A N 1
ATOM 586 C CA . ALA A 1 73 ? -13.646 -4.761 31.291 1.00 82.88 73 ALA A CA 1
ATOM 587 C C . ALA A 1 73 ? -13.975 -5.090 29.824 1.00 82.88 73 ALA A C 1
ATOM 589 O O . ALA A 1 73 ? -13.102 -4.996 28.960 1.00 82.88 73 ALA A O 1
ATOM 590 N N . ALA A 1 74 ? -15.245 -5.377 29.517 1.00 78.31 74 ALA A N 1
ATOM 591 C CA . ALA A 1 74 ? -15.692 -5.605 28.145 1.00 78.31 74 ALA A CA 1
ATOM 592 C C . ALA A 1 74 ? -15.480 -4.366 27.254 1.00 78.31 74 ALA A C 1
ATOM 594 O O . ALA A 1 74 ? -14.985 -4.485 26.135 1.00 78.31 74 ALA A O 1
ATOM 595 N N . LEU A 1 75 ? -15.797 -3.160 27.745 1.00 81.50 75 LEU A N 1
ATOM 596 C CA . LEU A 1 75 ? -15.584 -1.911 27.004 1.00 81.50 75 LEU A CA 1
ATOM 597 C C . LEU A 1 75 ? -14.097 -1.676 26.690 1.00 81.50 75 LEU A C 1
ATOM 599 O O . LEU A 1 75 ? -13.758 -1.257 25.582 1.00 81.50 75 LEU A O 1
ATOM 603 N N . GLU A 1 76 ? -13.209 -1.932 27.651 1.00 86.25 76 GLU A N 1
ATOM 604 C CA . GLU A 1 76 ? -11.763 -1.831 27.442 1.00 86.25 76 GLU A CA 1
ATOM 605 C C . GLU A 1 76 ? -11.255 -2.855 26.425 1.00 86.25 76 GLU A C 1
ATOM 607 O O . GLU A 1 76 ? -10.453 -2.508 25.555 1.00 86.25 76 GLU A O 1
ATOM 612 N N . GLU A 1 77 ? -11.745 -4.094 26.484 1.00 86.88 77 GLU A N 1
ATOM 613 C CA . GLU A 1 77 ? -11.408 -5.133 25.512 1.00 86.88 77 GLU A CA 1
ATOM 614 C C . GLU A 1 77 ? -11.868 -4.747 24.098 1.00 86.88 77 GLU A C 1
ATOM 616 O O . GLU A 1 77 ? -11.097 -4.857 23.143 1.00 86.88 77 GLU A O 1
ATOM 621 N N . PHE A 1 78 ? -13.085 -4.213 23.953 1.00 84.25 78 PHE A N 1
ATOM 622 C CA . PHE A 1 78 ? -13.595 -3.731 22.669 1.00 84.25 78 PHE A CA 1
ATOM 623 C C . PHE A 1 78 ? -12.796 -2.546 22.124 1.00 84.25 78 PHE A C 1
ATOM 625 O O . PHE A 1 78 ? -12.477 -2.525 20.937 1.00 84.25 78 PHE A O 1
ATOM 632 N N . ARG A 1 79 ? -12.402 -1.590 22.974 1.00 83.69 79 ARG A N 1
ATOM 633 C CA . ARG A 1 79 ? -11.531 -0.475 22.563 1.00 83.69 79 ARG A CA 1
ATOM 634 C C . ARG A 1 79 ? -10.154 -0.957 22.104 1.00 83.69 79 ARG A C 1
ATOM 636 O O . ARG A 1 79 ? -9.627 -0.434 21.123 1.00 83.69 79 ARG A O 1
ATOM 643 N N . LYS A 1 80 ? -9.577 -1.962 22.775 1.00 90.38 80 LYS A N 1
ATOM 644 C CA . LYS A 1 80 ? -8.321 -2.597 22.339 1.00 90.38 80 LYS A CA 1
ATOM 645 C C . LYS A 1 80 ? -8.492 -3.286 20.984 1.00 90.38 80 LYS A C 1
ATOM 647 O O . LYS A 1 80 ? -7.701 -3.031 20.081 1.00 90.38 80 LYS A O 1
ATOM 652 N N . LYS A 1 81 ? -9.561 -4.070 20.804 1.00 85.38 81 LYS A N 1
ATOM 653 C CA . LYS A 1 81 ? -9.887 -4.714 19.518 1.00 85.38 81 LYS A CA 1
ATOM 654 C C . LYS A 1 81 ? -10.054 -3.692 18.392 1.00 85.38 81 LYS A C 1
ATOM 656 O O . LYS A 1 81 ? -9.489 -3.878 17.319 1.00 85.38 81 LYS A O 1
ATOM 661 N N . GLU A 1 82 ? -10.761 -2.588 18.634 1.00 84.69 82 GLU A N 1
ATOM 662 C CA . GLU A 1 82 ? -10.926 -1.501 17.661 1.00 84.69 82 GLU A CA 1
ATOM 663 C C . GLU A 1 82 ? -9.570 -0.896 17.252 1.00 84.69 82 GLU A C 1
ATOM 665 O O . GLU A 1 82 ? -9.297 -0.709 16.062 1.00 84.69 82 GLU A O 1
ATOM 670 N N . ALA A 1 83 ? -8.692 -0.626 18.224 1.00 89.75 83 ALA A N 1
ATOM 671 C CA . ALA A 1 83 ? -7.349 -0.111 17.966 1.00 89.75 83 ALA A CA 1
ATOM 672 C C . ALA A 1 83 ? -6.501 -1.100 17.147 1.00 89.75 83 ALA A C 1
ATOM 674 O O . ALA A 1 83 ? -5.875 -0.705 16.159 1.00 89.75 83 ALA A O 1
ATOM 675 N N . ASP A 1 84 ? -6.536 -2.387 17.492 1.00 90.38 84 ASP A N 1
ATOM 676 C CA . ASP A 1 84 ? -5.807 -3.437 16.779 1.00 90.38 84 ASP A CA 1
ATOM 677 C C . ASP A 1 84 ? -6.293 -3.593 15.333 1.00 90.38 84 ASP A C 1
ATOM 679 O O . ASP A 1 84 ? -5.483 -3.693 14.405 1.00 90.38 84 ASP A O 1
ATOM 683 N N . VAL A 1 85 ? -7.611 -3.574 15.110 1.00 86.75 85 VAL A N 1
ATOM 684 C CA . VAL A 1 85 ? -8.201 -3.643 13.765 1.00 86.75 85 VAL A CA 1
ATOM 685 C C . VAL A 1 85 ? -7.807 -2.416 12.941 1.00 86.75 85 VAL A C 1
ATOM 687 O O . VAL A 1 85 ? -7.414 -2.565 11.783 1.00 86.75 85 VAL A O 1
ATOM 690 N N . LYS A 1 86 ? -7.792 -1.212 13.531 1.00 83.62 86 LYS A N 1
ATOM 691 C CA . LYS A 1 86 ? -7.308 0.011 12.861 1.00 83.62 86 LYS A CA 1
ATOM 692 C C . LYS A 1 86 ? -5.843 -0.093 12.438 1.00 83.62 86 LYS A C 1
ATOM 694 O O . LYS A 1 86 ? -5.495 0.308 11.323 1.00 83.62 86 LYS A O 1
ATOM 699 N N . VAL A 1 87 ? -4.981 -0.639 13.296 1.00 92.94 87 VAL A N 1
ATOM 700 C CA . VAL A 1 87 ? -3.561 -0.854 12.973 1.00 92.94 87 VAL A CA 1
ATOM 701 C C . VAL A 1 87 ? -3.414 -1.860 11.834 1.00 92.94 87 VAL A C 1
ATOM 703 O O . VAL A 1 87 ? -2.699 -1.580 10.868 1.00 92.94 87 VAL A O 1
ATOM 706 N N . LYS A 1 88 ? -4.130 -2.990 11.896 1.00 87.19 88 LYS A N 1
ATOM 707 C CA . LYS A 1 88 ? -4.139 -4.011 10.835 1.00 87.19 88 LYS A CA 1
ATOM 708 C C . LYS A 1 88 ? -4.613 -3.432 9.504 1.00 87.19 88 LYS A C 1
ATOM 710 O O . LYS A 1 88 ? -3.937 -3.599 8.494 1.00 87.19 88 LYS A O 1
ATOM 715 N N . LEU A 1 89 ? -5.702 -2.669 9.509 1.00 85.50 89 LEU A N 1
ATOM 716 C CA . LEU A 1 89 ? -6.238 -2.006 8.321 1.00 85.50 89 LEU A CA 1
ATOM 717 C C . LEU A 1 89 ? -5.223 -1.022 7.720 1.00 85.50 89 LEU A C 1
ATOM 719 O O . LEU A 1 89 ? -4.999 -1.016 6.508 1.00 85.50 89 LEU A O 1
ATOM 723 N N . LYS A 1 90 ? -4.545 -0.220 8.552 1.00 89.50 90 LYS A N 1
ATOM 724 C CA . LYS A 1 90 ? -3.485 0.690 8.088 1.00 89.50 90 LYS A CA 1
ATOM 725 C C . LYS A 1 90 ? -2.296 -0.072 7.493 1.00 89.50 90 LYS A C 1
ATOM 727 O O . LYS A 1 90 ? -1.742 0.372 6.488 1.00 89.50 90 LYS A O 1
ATOM 732 N N . ALA A 1 91 ? -1.908 -1.194 8.095 1.00 89.44 91 ALA A N 1
ATOM 733 C CA . ALA A 1 91 ? -0.824 -2.038 7.605 1.00 89.44 91 ALA A CA 1
ATOM 734 C C . ALA A 1 91 ? -1.167 -2.682 6.252 1.00 89.44 91 ALA A C 1
ATOM 736 O O . ALA A 1 91 ? -0.358 -2.602 5.332 1.00 89.44 91 ALA A O 1
ATOM 737 N N . GLU A 1 92 ? -2.372 -3.232 6.095 1.00 87.38 92 GLU A N 1
ATOM 738 C CA . GLU A 1 92 ? -2.838 -3.820 4.830 1.00 87.38 92 GLU A CA 1
ATOM 739 C C . GLU A 1 92 ? -2.930 -2.768 3.716 1.00 87.38 92 GLU A C 1
ATOM 741 O O . GLU A 1 92 ? -2.401 -2.965 2.624 1.00 87.38 92 GLU A O 1
ATOM 746 N N . ARG A 1 93 ? -3.468 -1.574 4.008 1.00 79.56 93 ARG A N 1
ATOM 747 C CA . ARG A 1 93 ? -3.461 -0.454 3.048 1.00 79.56 93 ARG A CA 1
ATOM 748 C C . ARG A 1 93 ? -2.050 0.003 2.670 1.00 79.56 93 ARG A C 1
ATOM 750 O O . ARG A 1 93 ? -1.842 0.486 1.557 1.00 79.56 93 ARG A O 1
ATOM 757 N N . LYS A 1 94 ? -1.086 -0.091 3.591 1.00 87.75 94 LYS A N 1
ATOM 758 C CA . LYS A 1 94 ? 0.321 0.223 3.309 1.00 87.75 94 LYS A CA 1
ATOM 759 C C . LYS A 1 94 ? 0.945 -0.843 2.409 1.00 87.75 94 LYS A C 1
ATOM 761 O O . LYS A 1 94 ? 1.618 -0.466 1.458 1.00 87.75 94 LYS A O 1
ATOM 766 N N . ARG A 1 95 ? 0.695 -2.129 2.680 1.00 83.69 95 ARG A N 1
ATOM 767 C CA . ARG A 1 95 ? 1.170 -3.254 1.858 1.00 83.69 95 ARG A CA 1
ATOM 768 C C . ARG A 1 95 ? 0.662 -3.160 0.427 1.00 83.69 95 ARG A C 1
ATOM 770 O O . ARG A 1 95 ? 1.482 -3.149 -0.478 1.00 83.69 95 ARG A O 1
ATOM 777 N N . LEU A 1 96 ? -0.644 -2.939 0.242 1.00 81.69 96 LEU A N 1
ATOM 778 C CA . LEU A 1 96 ? -1.243 -2.678 -1.072 1.00 81.69 96 LEU A CA 1
ATOM 779 C C . LEU A 1 96 ? -0.447 -1.614 -1.848 1.00 81.69 96 LEU A C 1
ATOM 781 O O . LEU A 1 96 ? -0.079 -1.812 -3.002 1.00 81.69 96 LEU A O 1
ATOM 785 N N . ARG A 1 97 ? -0.171 -0.477 -1.199 1.00 82.81 97 ARG A N 1
ATOM 786 C CA . ARG A 1 97 ? 0.538 0.643 -1.826 1.00 82.81 97 ARG A CA 1
ATOM 787 C C . ARG A 1 97 ? 1.986 0.288 -2.162 1.00 82.81 97 ARG A C 1
ATOM 789 O O . ARG A 1 97 ? 2.438 0.565 -3.262 1.00 82.81 97 ARG A O 1
ATOM 796 N N . GLN A 1 98 ? 2.687 -0.362 -1.233 1.00 85.06 98 GLN A N 1
ATOM 797 C CA . GLN A 1 98 ? 4.068 -0.804 -1.430 1.00 85.06 98 GLN A CA 1
ATOM 798 C C . GLN A 1 98 ? 4.196 -1.811 -2.572 1.00 85.06 98 GLN A C 1
ATOM 800 O O . GLN A 1 98 ? 5.146 -1.720 -3.347 1.00 85.06 98 GLN A O 1
ATOM 805 N N . ASP A 1 99 ? 3.248 -2.735 -2.702 1.00 80.81 99 ASP A N 1
ATOM 806 C CA . ASP A 1 99 ? 3.249 -3.720 -3.779 1.00 80.81 99 ASP A CA 1
ATOM 807 C C . ASP A 1 99 ? 3.074 -3.031 -5.137 1.00 80.81 99 ASP A C 1
ATOM 809 O O . ASP A 1 99 ? 3.868 -3.276 -6.050 1.00 80.81 99 ASP A O 1
ATOM 813 N N . ILE A 1 100 ? 2.127 -2.091 -5.238 1.00 79.44 100 ILE A N 1
ATOM 814 C CA . ILE A 1 100 ? 1.920 -1.264 -6.437 1.00 79.44 100 ILE A CA 1
ATOM 815 C C . ILE A 1 100 ? 3.186 -0.462 -6.783 1.00 79.44 100 ILE A C 1
ATOM 817 O O . ILE A 1 100 ? 3.666 -0.527 -7.918 1.00 79.44 100 ILE A O 1
ATOM 821 N N . ASP A 1 101 ? 3.765 0.238 -5.805 1.00 82.94 101 ASP A N 1
ATOM 822 C CA . ASP A 1 101 ? 4.959 1.067 -6.000 1.00 82.94 101 ASP A CA 1
ATOM 823 C C . ASP A 1 101 ? 6.178 0.222 -6.405 1.00 82.94 101 ASP A C 1
ATOM 825 O O . ASP A 1 101 ? 6.980 0.620 -7.254 1.00 82.94 101 ASP A O 1
ATOM 829 N N . SER A 1 102 ? 6.334 -0.970 -5.819 1.00 82.62 102 SER A N 1
ATOM 830 C CA . SER A 1 102 ? 7.441 -1.879 -6.132 1.00 82.62 102 SER A CA 1
ATOM 831 C C . SER A 1 102 ? 7.362 -2.401 -7.566 1.00 82.62 102 SER A C 1
ATOM 833 O O . SER A 1 102 ? 8.388 -2.505 -8.246 1.00 82.62 102 SER A O 1
ATOM 835 N N . LEU A 1 103 ? 6.148 -2.679 -8.045 1.00 82.25 103 LEU A N 1
ATOM 836 C CA . LEU A 1 103 ? 5.889 -3.140 -9.400 1.00 82.25 103 LEU A CA 1
ATOM 837 C C . LEU A 1 103 ? 6.204 -2.037 -10.412 1.00 82.25 103 LEU A C 1
ATOM 839 O O . LEU A 1 103 ? 6.926 -2.277 -11.382 1.00 82.25 103 LEU A O 1
ATOM 843 N N . GLU A 1 104 ? 5.745 -0.813 -10.144 1.00 83.19 104 GLU A N 1
ATOM 844 C CA . GLU A 1 104 ? 6.051 0.359 -10.963 1.00 83.19 104 GLU A CA 1
ATOM 845 C C . GLU A 1 104 ? 7.560 0.652 -10.997 1.00 83.19 104 GLU A C 1
ATOM 847 O O . GLU A 1 104 ? 8.133 0.852 -12.072 1.00 83.19 104 GLU A O 1
ATOM 852 N N . ASN A 1 105 ? 8.230 0.611 -9.843 1.00 85.25 105 ASN A N 1
ATOM 853 C CA . ASN A 1 105 ? 9.669 0.847 -9.752 1.00 85.25 105 ASN A CA 1
ATOM 854 C C . ASN A 1 105 ? 10.483 -0.209 -10.501 1.00 85.25 105 ASN A C 1
ATOM 856 O O . ASN A 1 105 ? 11.418 0.153 -11.212 1.00 85.25 105 ASN A O 1
ATOM 860 N N . ARG A 1 106 ? 10.137 -1.498 -10.394 1.00 85.56 106 ARG A N 1
ATOM 861 C CA . ARG A 1 106 ? 10.812 -2.566 -11.153 1.00 85.56 106 ARG A CA 1
ATOM 862 C C . ARG A 1 106 ? 10.706 -2.330 -12.656 1.00 85.56 106 ARG A C 1
ATOM 864 O O . ARG A 1 106 ? 11.713 -2.400 -13.357 1.00 85.56 106 ARG A O 1
ATOM 871 N N . LEU A 1 107 ? 9.511 -1.997 -13.140 1.00 86.50 107 LEU A N 1
ATOM 872 C CA . LEU A 1 107 ? 9.273 -1.695 -14.553 1.00 86.50 107 LEU A CA 1
ATOM 873 C C . LEU A 1 107 ? 10.094 -0.491 -15.031 1.00 86.50 107 LEU A C 1
ATOM 875 O O . LEU A 1 107 ? 10.727 -0.561 -16.085 1.00 86.50 107 LEU A O 1
ATOM 879 N N . LYS A 1 108 ? 10.137 0.585 -14.237 1.00 87.44 108 LYS A N 1
ATOM 880 C CA . LYS A 1 108 ? 10.971 1.762 -14.522 1.00 87.44 108 LYS A CA 1
ATOM 881 C C . LYS A 1 108 ? 12.454 1.407 -14.570 1.00 87.44 108 LYS A C 1
ATOM 883 O O . LYS A 1 108 ? 13.126 1.795 -15.518 1.00 87.44 108 LYS A O 1
ATOM 888 N N . TRP A 1 109 ? 12.953 0.642 -13.599 1.00 91.75 109 TRP A N 1
ATOM 889 C CA . TRP A 1 109 ? 14.353 0.215 -13.557 1.00 91.75 109 TRP A CA 1
ATOM 890 C C . TRP A 1 109 ? 14.750 -0.577 -14.797 1.00 91.75 109 TRP A C 1
ATOM 892 O O . TRP A 1 109 ? 15.754 -0.243 -15.421 1.00 91.75 109 TRP A O 1
ATOM 902 N N . PHE A 1 110 ? 13.951 -1.569 -15.197 1.00 91.25 110 PHE A N 1
ATOM 903 C CA . PHE A 1 110 ? 14.216 -2.318 -16.425 1.00 91.25 110 PHE A CA 1
ATOM 904 C C . PHE A 1 110 ? 14.202 -1.415 -17.658 1.00 91.25 110 PHE A C 1
ATOM 906 O O . PHE A 1 110 ? 15.101 -1.511 -18.487 1.00 91.25 110 PHE A O 1
ATOM 913 N N . ASN A 1 111 ? 13.227 -0.512 -17.773 1.00 89.81 111 ASN A N 1
ATOM 914 C CA . ASN A 1 111 ? 13.128 0.383 -18.923 1.00 89.81 111 ASN A CA 1
ATOM 915 C C . ASN A 1 111 ? 14.317 1.360 -19.018 1.00 89.81 111 ASN A C 1
ATOM 917 O O . ASN A 1 111 ? 14.907 1.507 -20.086 1.00 89.81 111 ASN A O 1
ATOM 921 N N . ILE A 1 112 ? 14.700 1.979 -17.897 1.00 91.50 112 ILE A N 1
ATOM 922 C CA . ILE A 1 112 ? 15.770 2.985 -17.833 1.00 91.50 112 ILE A CA 1
ATOM 923 C C . ILE A 1 112 ? 17.151 2.336 -17.973 1.00 91.50 112 ILE A C 1
ATOM 925 O O . ILE A 1 112 ? 18.002 2.852 -18.694 1.00 91.50 112 ILE A O 1
ATOM 929 N N . ALA A 1 113 ? 17.389 1.205 -17.302 1.00 93.50 113 ALA A N 1
ATOM 930 C CA . ALA A 1 113 ? 18.697 0.554 -17.295 1.00 93.50 113 ALA A CA 1
ATOM 931 C C . ALA A 1 113 ? 18.969 -0.280 -18.557 1.00 93.50 113 ALA A C 1
ATOM 933 O O . ALA A 1 113 ? 20.135 -0.497 -18.888 1.00 93.50 113 ALA A O 1
ATOM 934 N N . ALA A 1 114 ? 17.939 -0.720 -19.291 1.00 94.69 114 ALA A N 1
ATOM 935 C CA . ALA A 1 114 ? 18.122 -1.561 -20.475 1.00 94.69 114 ALA A CA 1
ATOM 936 C C . ALA A 1 114 ? 19.019 -0.907 -21.536 1.00 94.69 114 ALA A C 1
ATOM 938 O O . ALA A 1 114 ? 19.947 -1.547 -22.033 1.00 94.69 114 ALA A O 1
ATOM 939 N N . MET A 1 115 ? 18.781 0.366 -21.870 1.00 96.06 115 MET A N 1
ATOM 940 C CA . MET A 1 115 ? 19.516 1.027 -22.954 1.00 96.06 115 MET A CA 1
ATOM 941 C C . MET A 1 115 ? 21.001 1.264 -22.609 1.00 96.06 115 MET A C 1
ATOM 943 O O . MET A 1 115 ? 21.852 0.844 -23.397 1.00 96.06 115 MET A O 1
ATOM 947 N N . PRO A 1 116 ? 21.366 1.846 -21.444 1.00 95.44 116 PRO A N 1
ATOM 948 C CA . PRO A 1 116 ? 22.771 1.984 -21.054 1.00 95.44 116 PRO A CA 1
ATOM 949 C C . PRO A 1 116 ? 23.509 0.645 -20.957 1.00 95.44 116 PRO A C 1
ATOM 951 O O . PRO A 1 116 ? 24.660 0.549 -21.385 1.00 95.44 116 PRO A O 1
ATOM 954 N N . VAL A 1 117 ? 22.857 -0.401 -20.437 1.00 96.12 117 VAL A N 1
ATOM 955 C CA . VAL A 1 117 ? 23.440 -1.750 -20.353 1.00 96.12 117 VAL A CA 1
ATOM 956 C C . VAL A 1 117 ? 23.728 -2.312 -21.745 1.00 96.12 117 VAL A C 1
ATOM 958 O O . VAL A 1 117 ? 24.836 -2.788 -21.985 1.00 96.12 117 VAL A O 1
ATOM 961 N N . LEU A 1 118 ? 22.784 -2.200 -22.685 1.00 96.12 118 LEU A N 1
ATOM 962 C CA . LEU A 1 118 ? 22.977 -2.659 -24.065 1.00 96.12 118 LEU A CA 1
ATOM 963 C C . LEU A 1 118 ? 24.150 -1.961 -24.757 1.00 96.12 118 LEU A C 1
ATOM 965 O O . LEU A 1 118 ? 24.970 -2.622 -25.400 1.00 96.12 118 LEU A O 1
ATOM 969 N N . VAL A 1 119 ? 24.260 -0.638 -24.611 1.00 96.00 119 VAL A N 1
ATOM 970 C CA . VAL A 1 119 ? 25.366 0.137 -25.198 1.00 96.00 119 VAL A CA 1
ATOM 971 C C . VAL A 1 119 ? 26.699 -0.265 -24.571 1.00 96.00 119 VAL A C 1
ATOM 973 O O . VAL A 1 119 ? 27.671 -0.506 -25.289 1.00 96.00 119 VAL A O 1
ATOM 976 N N . SER A 1 120 ? 26.737 -0.395 -23.244 1.00 95.56 120 SER A N 1
ATOM 977 C CA . SER A 1 120 ? 27.953 -0.754 -22.507 1.00 95.56 120 SER A CA 1
ATOM 978 C C . SER A 1 120 ? 28.457 -2.145 -22.900 1.00 95.56 120 SER A C 1
ATOM 980 O O . SER A 1 120 ? 29.641 -2.317 -23.195 1.00 95.56 120 SER A O 1
ATOM 982 N N . LEU A 1 121 ? 27.552 -3.126 -22.982 1.00 96.50 121 LEU A N 1
ATOM 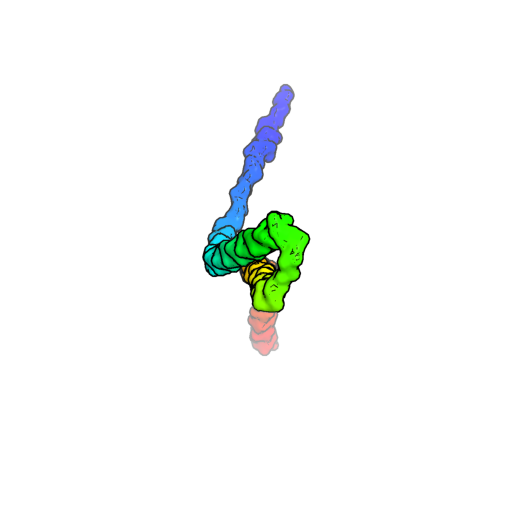983 C CA . LEU A 1 121 ? 27.865 -4.482 -23.439 1.00 96.50 121 LEU A CA 1
ATOM 984 C C . LEU A 1 121 ? 28.350 -4.495 -24.890 1.00 96.50 121 LEU A C 1
ATOM 986 O O . LEU A 1 121 ? 29.361 -5.125 -25.188 1.00 96.50 121 LEU A O 1
ATOM 990 N N . SER A 1 122 ? 27.684 -3.759 -25.782 1.00 95.44 122 SER A N 1
ATOM 991 C CA . SER A 1 122 ? 28.082 -3.679 -27.193 1.00 95.44 122 SER A CA 1
ATOM 992 C C . SER A 1 122 ? 29.489 -3.092 -27.352 1.00 95.44 122 SER A C 1
ATOM 994 O O . SER A 1 122 ? 30.310 -3.635 -28.094 1.00 95.44 122 SER A O 1
ATOM 996 N N . GLY A 1 123 ? 29.805 -2.026 -26.609 1.00 95.38 123 GLY A N 1
ATOM 997 C CA . GLY A 1 123 ? 31.140 -1.425 -26.588 1.00 95.38 123 GLY A CA 1
ATOM 998 C C . GLY A 1 123 ? 32.214 -2.386 -26.070 1.00 95.38 123 GLY A C 1
ATOM 999 O O . GLY A 1 123 ? 33.264 -2.531 -26.699 1.00 95.38 123 GLY A O 1
ATOM 1000 N N . LEU A 1 124 ? 31.931 -3.100 -24.975 1.00 94.56 124 LEU A N 1
ATOM 1001 C CA . LEU A 1 124 ? 32.817 -4.136 -24.434 1.00 94.56 124 LEU A CA 1
ATOM 1002 C C . LEU A 1 124 ? 33.055 -5.261 -25.450 1.00 94.56 124 LEU A C 1
ATOM 1004 O O . LEU A 1 124 ? 34.206 -5.612 -25.714 1.00 94.56 124 LEU A O 1
ATOM 1008 N N . CYS A 1 125 ? 31.999 -5.789 -26.074 1.00 93.50 125 CYS A N 1
ATOM 1009 C CA . CYS A 1 125 ? 32.105 -6.825 -27.103 1.00 93.50 125 CYS A CA 1
ATOM 1010 C C . CYS A 1 125 ? 32.995 -6.383 -28.273 1.00 93.50 125 CYS A C 1
ATOM 1012 O O . CYS A 1 125 ? 33.883 -7.132 -28.690 1.00 93.50 125 CYS A O 1
ATOM 1014 N N . LEU A 1 126 ? 32.812 -5.155 -28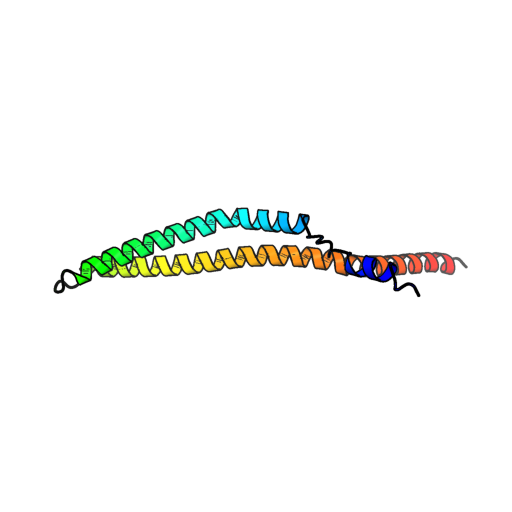.773 1.00 93.25 126 LEU A N 1
ATOM 1015 C CA . LEU A 1 126 ? 33.643 -4.601 -29.844 1.00 93.25 126 LEU A CA 1
ATOM 1016 C C . LEU A 1 126 ? 35.106 -4.439 -29.415 1.00 93.25 126 LEU A C 1
ATOM 1018 O O . LEU A 1 126 ? 36.008 -4.781 -30.184 1.00 93.25 126 LEU A O 1
ATOM 1022 N N . ALA A 1 127 ? 35.361 -3.965 -28.194 1.00 91.62 127 ALA A N 1
ATOM 1023 C CA . ALA A 1 127 ? 36.713 -3.820 -27.662 1.00 91.62 127 ALA A CA 1
ATOM 1024 C C . ALA A 1 127 ? 37.438 -5.174 -27.567 1.00 91.62 127 ALA A C 1
ATOM 1026 O O . ALA A 1 127 ? 38.578 -5.301 -28.022 1.00 91.62 127 ALA A O 1
ATOM 1027 N N . PHE A 1 128 ? 36.764 -6.210 -27.055 1.00 91.75 128 PHE A N 1
ATOM 1028 C CA . PHE A 1 128 ? 37.312 -7.568 -26.994 1.00 91.75 128 PHE A CA 1
ATOM 1029 C C . PHE A 1 128 ? 37.563 -8.161 -28.384 1.00 91.75 128 PHE A C 1
ATOM 1031 O O . PHE A 1 128 ? 38.621 -8.751 -28.617 1.00 91.75 128 PHE A O 1
ATOM 1038 N N . TYR A 1 129 ? 36.635 -7.973 -29.326 1.00 91.12 129 TYR A N 1
ATOM 1039 C CA . TYR A 1 129 ? 36.796 -8.447 -30.700 1.00 91.12 129 TYR A CA 1
ATOM 1040 C C . TYR A 1 129 ? 37.989 -7.782 -31.405 1.00 91.12 129 TYR A C 1
ATOM 1042 O O . TYR A 1 129 ? 38.816 -8.469 -32.009 1.00 91.12 129 TYR A O 1
ATOM 1050 N N . LYS A 1 130 ? 38.140 -6.454 -31.279 1.00 86.00 130 LYS A N 1
ATOM 1051 C CA . LYS A 1 130 ? 39.286 -5.731 -31.854 1.00 86.00 130 LYS A CA 1
ATOM 1052 C C . LYS A 1 130 ? 40.604 -6.150 -31.205 1.00 86.00 130 LYS A C 1
ATOM 1054 O O . LYS A 1 130 ? 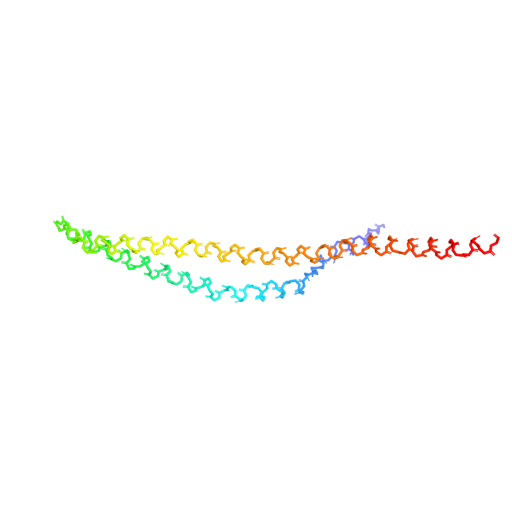41.566 -6.383 -31.928 1.00 86.00 130 LYS A O 1
ATOM 1059 N N . ARG A 1 131 ? 40.648 -6.328 -29.878 1.00 81.75 131 ARG A N 1
ATOM 1060 C CA . ARG A 1 131 ? 41.861 -6.770 -29.166 1.00 81.75 131 ARG A CA 1
ATOM 1061 C C . ARG A 1 131 ? 42.373 -8.123 -29.668 1.00 81.75 131 ARG A C 1
ATOM 1063 O O . ARG A 1 131 ? 43.578 -8.276 -29.832 1.00 81.75 131 ARG A O 1
ATOM 1070 N N . LYS A 1 132 ? 41.481 -9.073 -29.975 1.00 75.38 132 LYS A N 1
ATOM 1071 C CA . LYS A 1 132 ? 41.872 -10.367 -30.564 1.00 75.38 132 LYS A CA 1
ATOM 1072 C C . LYS A 1 132 ? 42.437 -10.245 -31.982 1.00 75.38 132 LYS A C 1
ATOM 1074 O O . LYS A 1 132 ? 43.318 -11.016 -32.337 1.00 75.38 132 LYS A O 1
ATOM 1079 N N . ARG A 1 133 ? 41.962 -9.285 -32.784 1.00 67.00 133 ARG A N 1
ATOM 1080 C CA . ARG A 1 133 ? 42.490 -9.034 -34.136 1.00 67.00 133 ARG A CA 1
ATOM 1081 C C . ARG A 1 133 ? 43.829 -8.296 -34.133 1.00 67.00 133 ARG A C 1
ATOM 1083 O O . ARG A 1 133 ? 44.665 -8.594 -34.974 1.00 67.00 133 ARG A O 1
ATOM 1090 N N . THR A 1 134 ? 44.044 -7.364 -33.207 1.00 59.84 134 THR A N 1
ATOM 1091 C CA . THR A 1 134 ? 45.308 -6.610 -33.128 1.00 59.84 134 THR A CA 1
ATOM 1092 C C . THR A 1 134 ? 46.431 -7.411 -32.464 1.00 59.84 134 THR A C 1
ATOM 1094 O O . THR A 1 134 ? 47.585 -7.185 -32.783 1.00 59.84 134 THR A O 1
ATOM 1097 N N . ALA A 1 135 ? 46.113 -8.372 -31.588 1.00 57.69 135 ALA A N 1
ATOM 1098 C CA . ALA A 1 135 ? 47.104 -9.271 -30.982 1.00 57.69 135 ALA A CA 1
ATOM 1099 C C . ALA A 1 135 ? 47.627 -10.369 -31.936 1.00 57.69 135 ALA A C 1
ATOM 1101 O O . ALA A 1 135 ? 48.533 -11.107 -31.567 1.00 57.69 135 ALA A O 1
ATOM 1102 N N . ALA A 1 136 ? 47.045 -10.497 -33.133 1.00 52.59 136 ALA A N 1
ATOM 1103 C CA . ALA A 1 136 ? 47.455 -11.450 -34.167 1.00 52.59 136 ALA A CA 1
ATOM 1104 C C . ALA A 1 136 ? 48.303 -10.800 -35.282 1.00 52.59 136 ALA A C 1
ATOM 1106 O O . ALA A 1 136 ? 48.379 -11.345 -36.382 1.00 52.59 136 ALA A O 1
ATOM 1107 N N . LYS A 1 137 ? 48.902 -9.631 -35.023 1.00 42.16 137 LYS A N 1
ATOM 1108 C CA . LYS A 1 137 ? 49.823 -8.954 -35.937 1.00 42.16 137 LYS A CA 1
ATOM 1109 C C . LYS A 1 137 ? 51.133 -8.631 -35.235 1.00 42.16 137 LYS A C 1
ATOM 1111 O O . LYS A 1 137 ? 51.061 -8.267 -34.041 1.00 42.16 137 LYS A O 1
#

Foldseek 3Di:
DDDDPPVVVVVPPPPPDPDPVVLVVVLVVLCVVLVVVLVVLVVVLVVLVVVLVVLVVVCVVPPPDDQDPVSVVVNVVSVVVNVVSVVVSVVSVVVSVVVSVVVVVVVVCCVVVVVVVVVVVVVVVVVVVVVVVVVVD

Secondary structure (DSSP, 8-state):
----HHHHHHHT--------HHHHHHHHHHHHHHHHHHHHHHHHHHHHHHHHHHHHHHHHTTTTS---HHHHHHHHHHHHHHHHHHHHHHHHHHHHHHHHHHHHHHHHHHHHHHHHHHHHHHHHHHHHHHHHHHTT-

Organism: NCBI:txid1076179

pLDDT: mean 79.21, std 12.42, range [42.16, 96.5]